Protein AF-A0A9P0VVB5-F1 (afdb_monomer_lite)

Organism: Acanthoscelides obtectus (NCBI:txid200917)

Secondary structure (DSSP, 8-state):
---PPP---TTTT---S---HHHHHHHHHTT------------------TTS--TTHHHHHHHHHHHHHHT---TT--STTTTS---

Structure (mmCIF, N/CA/C/O backbone):
data_AF-A0A9P0VVB5-F1
#
_entry.id   AF-A0A9P0VVB5-F1
#
loop_
_atom_site.group_PDB
_atom_site.id
_atom_site.type_symbol
_atom_site.label_atom_id
_atom_site.label_alt_id
_atom_site.label_comp_id
_atom_site.label_asym_id
_atom_site.label_entity_id
_atom_site.label_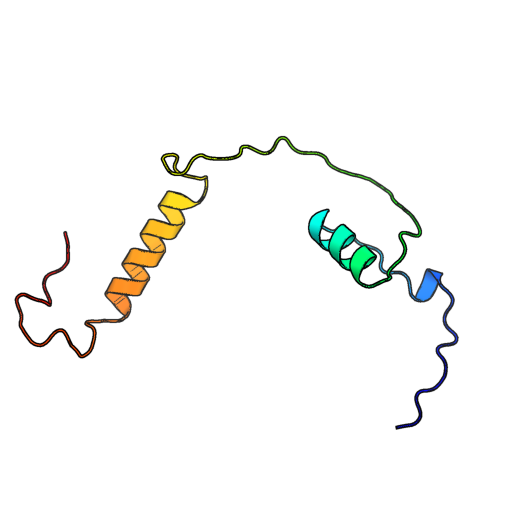seq_id
_atom_site.pdbx_PDB_ins_code
_atom_site.Cartn_x
_atom_site.Cartn_y
_atom_site.Cartn_z
_atom_site.occupancy
_atom_site.B_iso_or_equiv
_atom_site.auth_seq_id
_atom_site.auth_comp_id
_atom_site.auth_asym_id
_atom_site.auth_atom_id
_atom_site.pdbx_PDB_model_num
ATOM 1 N N . PHE A 1 1 ? -34.645 -11.574 -4.990 1.00 47.22 1 PHE A N 1
ATOM 2 C CA . PHE A 1 1 ? -33.692 -12.135 -4.015 1.00 47.22 1 PHE A CA 1
ATOM 3 C C . PHE A 1 1 ? -33.924 -11.444 -2.685 1.00 47.22 1 PHE A C 1
ATOM 5 O O . PHE A 1 1 ? -33.634 -10.258 -2.583 1.00 47.22 1 PHE A O 1
ATOM 12 N N . VAL A 1 2 ? -34.537 -12.131 -1.720 1.00 60.56 2 VAL A N 1
ATOM 13 C CA . VAL A 1 2 ? -34.674 -11.607 -0.355 1.00 60.56 2 VAL A CA 1
ATOM 14 C C . VAL A 1 2 ? -33.283 -11.671 0.268 1.00 60.56 2 VAL A C 1
ATOM 16 O O . VAL A 1 2 ? -32.673 -12.736 0.289 1.00 60.56 2 VAL A O 1
ATOM 19 N N . ARG A 1 3 ? -32.733 -10.518 0.656 1.00 69.44 3 ARG A N 1
ATOM 20 C CA . ARG A 1 3 ? -31.488 -10.455 1.423 1.00 69.44 3 ARG A CA 1
ATOM 21 C C . ARG A 1 3 ? -31.881 -10.572 2.888 1.00 69.44 3 ARG A C 1
ATOM 23 O O . ARG A 1 3 ? -32.542 -9.674 3.396 1.00 69.44 3 ARG A O 1
ATOM 30 N N . GLU A 1 4 ? -31.534 -11.685 3.519 1.00 79.94 4 GLU A N 1
ATOM 31 C CA . GLU A 1 4 ? -31.694 -11.837 4.964 1.00 79.94 4 GLU A CA 1
ATOM 32 C C . GLU A 1 4 ? -30.782 -10.845 5.696 1.00 79.94 4 GLU A C 1
ATOM 34 O O . GLU A 1 4 ? -29.671 -10.546 5.243 1.00 79.94 4 GLU A O 1
ATOM 39 N N . GLU A 1 5 ? -31.268 -10.296 6.809 1.00 83.12 5 GLU A N 1
ATOM 40 C CA . GLU A 1 5 ? -30.478 -9.390 7.635 1.00 83.12 5 GLU A CA 1
ATOM 41 C C . GLU A 1 5 ? -29.333 -10.155 8.297 1.00 83.12 5 GLU A C 1
ATOM 43 O O . GLU A 1 5 ? -29.540 -11.138 9.008 1.00 83.12 5 GLU A O 1
ATOM 48 N N . CYS A 1 6 ? -28.109 -9.684 8.064 1.00 83.94 6 CYS A N 1
ATOM 49 C CA . CYS A 1 6 ? -26.910 -10.261 8.652 1.00 83.94 6 CYS A CA 1
ATOM 50 C C . CYS A 1 6 ? -26.961 -10.157 10.186 1.00 83.94 6 CYS A C 1
ATOM 52 O O . CYS A 1 6 ? -26.963 -9.051 10.721 1.00 83.94 6 CYS A O 1
ATOM 54 N N . GLN A 1 7 ? -26.958 -11.307 10.868 1.00 91.25 7 GLN A N 1
ATOM 55 C CA . GLN A 1 7 ? -27.002 -11.416 12.336 1.00 91.25 7 GLN A CA 1
ATOM 56 C C . GLN A 1 7 ? -25.612 -11.450 12.992 1.00 91.25 7 GLN A C 1
ATOM 58 O O . GLN A 1 7 ? -25.505 -11.535 14.212 1.00 91.25 7 GLN A O 1
ATOM 63 N N . HIS A 1 8 ? -24.542 -11.408 12.196 1.00 91.88 8 HIS A N 1
ATOM 64 C CA . HIS A 1 8 ? -23.179 -11.409 12.718 1.00 91.88 8 HIS A CA 1
ATOM 65 C C . HIS A 1 8 ? -22.873 -10.097 13.443 1.00 91.88 8 HIS A C 1
ATOM 67 O O . HIS A 1 8 ? -23.226 -9.005 12.978 1.00 91.88 8 HIS A O 1
ATOM 73 N N . SER A 1 9 ? -22.151 -10.213 14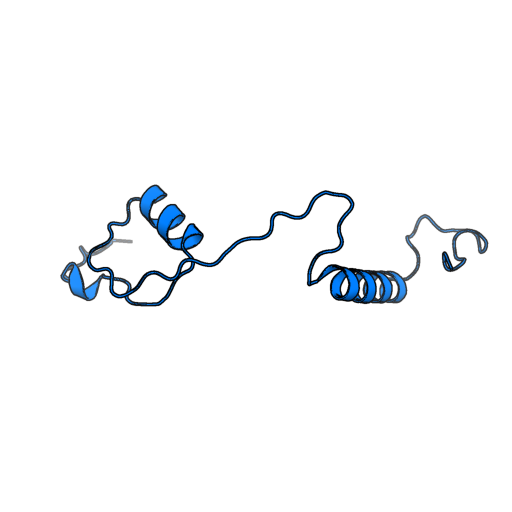.551 1.00 90.12 9 SER A N 1
ATOM 74 C CA . SER A 1 9 ? -21.603 -9.084 15.295 1.00 90.12 9 SER A CA 1
ATOM 75 C C . SER A 1 9 ? -20.652 -8.241 14.438 1.00 90.12 9 SER A C 1
ATOM 77 O O . SER A 1 9 ? -20.155 -8.660 13.389 1.00 90.12 9 SER A O 1
ATOM 79 N N . ILE A 1 10 ? -20.361 -7.026 14.903 1.00 87.06 10 ILE A N 1
ATOM 80 C CA . ILE A 1 10 ? -19.395 -6.137 14.245 1.00 87.06 10 ILE A CA 1
ATOM 81 C C . ILE A 1 10 ? -18.019 -6.811 14.154 1.00 87.06 10 ILE A C 1
ATOM 83 O O . ILE A 1 10 ? -17.351 -6.699 13.130 1.00 87.06 10 ILE A O 1
ATOM 87 N N . GLN A 1 11 ? -17.623 -7.551 15.190 1.00 88.25 11 GLN A N 1
ATOM 88 C CA . GLN A 1 11 ? -16.354 -8.268 15.266 1.00 88.25 11 GLN A CA 1
ATOM 89 C C . GLN A 1 11 ? -16.282 -9.402 14.239 1.00 88.25 11 GLN A C 1
ATOM 91 O O . GLN A 1 11 ? -15.291 -9.514 13.526 1.00 88.25 11 GLN A O 1
ATOM 96 N N . GLU A 1 12 ? -17.339 -10.198 14.095 1.00 90.31 12 GLU A N 1
ATOM 97 C CA . GLU A 1 12 ? -17.402 -11.274 13.091 1.00 90.31 12 GLU A CA 1
ATOM 98 C C . GLU A 1 12 ? -17.425 -10.739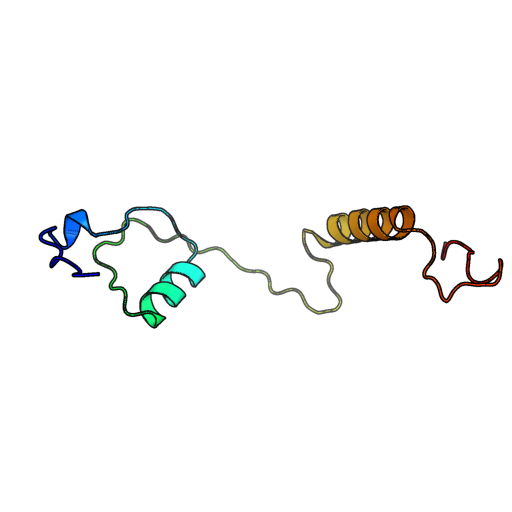 11.655 1.00 90.31 12 GLU A C 1
ATOM 100 O O . GLU A 1 12 ? -16.978 -11.408 10.727 1.00 90.31 12 GLU A O 1
ATOM 105 N N . ARG A 1 13 ? -17.923 -9.513 11.464 1.00 89.31 13 ARG A N 1
ATOM 106 C CA . ARG A 1 13 ? -17.917 -8.807 10.175 1.00 89.31 13 ARG A CA 1
ATOM 107 C C . ARG A 1 13 ? -16.651 -7.987 9.939 1.00 89.31 13 ARG A C 1
ATOM 109 O O . ARG A 1 13 ? -16.513 -7.397 8.866 1.00 89.31 13 ARG A O 1
ATOM 116 N N . SER A 1 14 ? -15.768 -7.900 10.931 1.00 93.25 14 SER A N 1
ATOM 117 C CA . SER A 1 14 ? -14.554 -7.100 10.835 1.00 93.25 14 SER A CA 1
ATOM 118 C C . SER A 1 14 ? -13.527 -7.788 9.943 1.00 93.25 14 SER A C 1
ATOM 120 O O . SER A 1 14 ? -13.384 -9.011 9.939 1.00 93.25 14 SER A O 1
ATOM 122 N N . LEU A 1 15 ? -12.804 -6.988 9.164 1.00 92.69 15 LEU A N 1
ATOM 123 C CA . LEU A 1 15 ? -11.686 -7.468 8.366 1.00 92.69 15 LEU A CA 1
ATOM 124 C C . LEU A 1 15 ? -10.412 -7.286 9.184 1.00 92.69 15 LEU A C 1
ATOM 126 O O . LEU A 1 15 ? -10.050 -6.160 9.522 1.00 92.69 15 LEU A O 1
ATOM 130 N N . LYS A 1 16 ? -9.728 -8.390 9.486 1.00 93.81 16 LYS A N 1
ATOM 131 C CA . LYS A 1 16 ? -8.444 -8.380 10.187 1.00 93.81 16 LYS A CA 1
ATOM 132 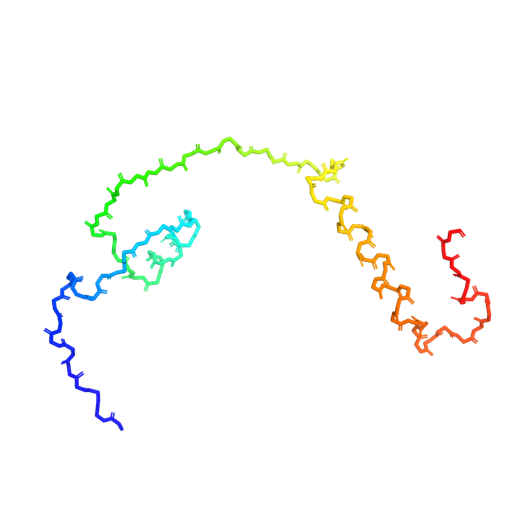C C . LYS A 1 16 ? -7.331 -8.781 9.229 1.00 93.81 16 LYS A C 1
ATOM 134 O O . LYS A 1 16 ? -7.380 -9.855 8.637 1.00 93.81 16 LYS A O 1
ATOM 139 N N . GLY A 1 17 ? -6.330 -7.922 9.087 1.00 93.44 17 GLY A N 1
ATOM 140 C CA . GLY A 1 17 ? -5.191 -8.161 8.208 1.00 93.44 17 GLY A CA 1
ATOM 141 C C . GLY A 1 17 ? -4.240 -6.972 8.162 1.00 93.44 17 GLY A C 1
ATOM 142 O O . GLY A 1 17 ? -4.452 -5.976 8.855 1.00 93.44 17 GLY A O 1
ATOM 143 N N . THR A 1 18 ? -3.214 -7.094 7.326 1.00 94.25 18 THR A N 1
ATOM 144 C CA . THR A 1 18 ? -2.234 -6.039 7.050 1.00 94.25 18 THR A CA 1
ATOM 145 C C . THR A 1 18 ? -2.538 -5.428 5.691 1.00 94.25 18 THR A C 1
ATOM 147 O O . THR A 1 18 ? -2.704 -6.158 4.716 1.00 94.25 18 THR A O 1
ATOM 150 N N . TRP A 1 19 ? -2.601 -4.101 5.635 1.00 94.75 19 TRP A N 1
ATOM 151 C CA . TRP A 1 19 ? -3.011 -3.342 4.455 1.00 94.75 19 TRP A CA 1
ATOM 152 C C . TRP A 1 19 ? -2.071 -2.160 4.248 1.00 94.75 19 TRP A C 1
ATOM 154 O O . TRP A 1 19 ? -1.501 -1.647 5.215 1.00 94.75 19 TRP A O 1
ATOM 164 N N . VAL A 1 20 ? -1.925 -1.704 3.005 1.00 93.75 20 VAL A N 1
ATOM 165 C CA . VAL A 1 20 ? -1.212 -0.449 2.729 1.00 93.75 20 VAL A CA 1
ATOM 166 C C . VAL A 1 20 ? -2.101 0.727 3.143 1.00 93.75 20 VAL A C 1
ATOM 168 O O . VAL A 1 20 ? -3.323 0.663 3.005 1.00 93.75 20 VAL A O 1
ATOM 171 N N . ILE A 1 21 ? -1.502 1.819 3.632 1.00 92.75 21 ILE A N 1
ATOM 172 C CA . ILE A 1 21 ? -2.250 2.978 4.148 1.00 92.75 21 ILE A CA 1
ATOM 173 C C . ILE A 1 21 ? -3.275 3.524 3.139 1.00 92.75 21 ILE A C 1
ATOM 175 O O . ILE A 1 21 ? -4.403 3.827 3.516 1.00 92.75 21 ILE A O 1
ATOM 179 N N . GLU A 1 22 ? -2.938 3.537 1.847 1.00 93.56 22 GLU A N 1
ATOM 180 C CA . GLU A 1 22 ? -3.830 3.970 0.763 1.00 93.56 22 GLU A CA 1
ATOM 181 C C . GLU A 1 22 ? -5.096 3.103 0.642 1.00 93.56 22 GLU A C 1
ATOM 183 O O . GLU A 1 22 ? -6.185 3.613 0.374 1.00 93.56 22 GLU A O 1
ATOM 188 N N . GLU A 1 23 ? -4.993 1.793 0.881 1.00 95.25 23 GLU A N 1
ATOM 189 C CA . GLU A 1 23 ? -6.151 0.891 0.865 1.00 95.25 23 GLU A CA 1
ATOM 190 C C . GLU A 1 23 ? -7.071 1.157 2.060 1.00 95.25 23 GLU A C 1
ATOM 192 O O . GLU A 1 23 ? -8.296 1.162 1.917 1.00 95.25 23 GLU A O 1
ATOM 197 N N . VAL A 1 24 ? -6.489 1.440 3.230 1.00 94.81 24 VAL A N 1
ATOM 198 C CA . VAL A 1 24 ? -7.234 1.791 4.449 1.00 94.81 24 VAL A CA 1
ATOM 199 C C . VAL A 1 24 ? -7.953 3.129 4.276 1.00 94.81 24 VAL A C 1
ATOM 201 O O . VAL A 1 24 ? -9.146 3.225 4.571 1.00 94.81 24 VAL A O 1
ATOM 204 N N . LEU A 1 25 ? -7.272 4.145 3.735 1.00 95.44 25 LEU A N 1
ATOM 205 C CA . LEU A 1 25 ? -7.881 5.435 3.398 1.00 95.44 25 LEU A CA 1
ATOM 206 C C . LEU A 1 25 ? -9.040 5.246 2.418 1.00 95.44 25 LEU A C 1
ATOM 208 O O . LEU A 1 25 ? -10.131 5.782 2.629 1.00 95.44 25 LEU A O 1
ATOM 212 N N . LYS A 1 26 ? -8.854 4.397 1.400 1.00 97.06 26 LYS A N 1
ATOM 213 C CA . LYS A 1 26 ? -9.923 4.080 0.456 1.00 97.06 26 LYS A CA 1
ATOM 214 C C . LYS A 1 26 ? -11.107 3.384 1.120 1.00 97.06 26 LYS A C 1
ATOM 216 O O . LYS A 1 26 ? -12.250 3.662 0.758 1.00 97.06 26 LYS A O 1
ATOM 221 N N . ALA A 1 27 ? -10.871 2.498 2.083 1.00 95.94 27 ALA A N 1
ATOM 222 C CA . ALA A 1 27 ? -11.938 1.847 2.835 1.00 95.94 27 ALA A CA 1
ATOM 223 C C . ALA A 1 27 ? 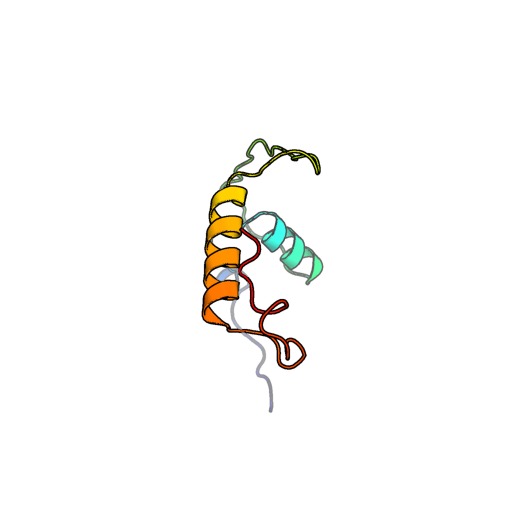-12.745 2.865 3.660 1.00 95.94 27 ALA A C 1
ATOM 225 O O . ALA A 1 27 ? -13.978 2.826 3.640 1.00 95.94 27 ALA A O 1
ATOM 226 N N . ILE A 1 28 ? -12.077 3.826 4.305 1.00 96.31 28 ILE A N 1
ATOM 227 C CA . ILE A 1 28 ? -12.741 4.916 5.038 1.00 96.31 28 ILE A CA 1
ATOM 228 C C . ILE A 1 28 ? -13.632 5.740 4.099 1.00 96.31 28 ILE A C 1
ATOM 230 O O . ILE A 1 28 ? -14.799 5.970 4.414 1.00 96.31 28 ILE A O 1
ATOM 234 N N . GLU A 1 29 ? -13.148 6.107 2.905 1.00 97.69 29 GLU A N 1
ATOM 235 C CA . GLU A 1 29 ? -13.966 6.805 1.894 1.00 97.69 29 GLU A CA 1
ATOM 236 C C . GLU A 1 29 ? -15.220 6.015 1.487 1.00 97.69 29 GLU A C 1
ATOM 238 O O . GLU A 1 29 ? -16.231 6.592 1.085 1.00 97.69 29 GLU A O 1
ATOM 243 N N . LYS A 1 30 ? -15.160 4.682 1.554 1.00 96.56 30 LYS A N 1
ATOM 244 C CA . LYS A 1 30 ? -16.283 3.787 1.249 1.00 96.56 30 LYS A CA 1
ATOM 245 C C . LYS A 1 30 ? -17.209 3.541 2.445 1.00 96.56 30 LYS A C 1
ATOM 247 O O . LYS A 1 30 ? -18.166 2.785 2.300 1.00 96.56 30 LYS A O 1
ATOM 252 N N . GLY A 1 31 ? -16.970 4.195 3.583 1.00 95.31 31 GLY A N 1
ATOM 253 C CA . GLY A 1 31 ? -17.815 4.131 4.777 1.00 95.31 31 GLY A CA 1
ATOM 254 C C . GLY A 1 31 ? -17.436 3.030 5.767 1.00 95.31 31 GLY A C 1
ATOM 255 O O . GLY A 1 31 ? -18.213 2.745 6.678 1.00 95.31 31 GLY A O 1
ATOM 256 N N . TYR A 1 32 ? -16.267 2.403 5.608 1.00 94.81 32 TYR A N 1
ATOM 257 C CA . TYR A 1 32 ? -15.740 1.481 6.613 1.00 94.81 32 TYR A CA 1
ATOM 258 C C . TYR A 1 32 ? -15.204 2.252 7.822 1.00 94.81 32 TYR A C 1
ATOM 260 O O . TYR A 1 32 ? -14.777 3.401 7.715 1.00 94.81 32 TYR A O 1
ATOM 268 N N . GLN A 1 33 ? -15.214 1.596 8.980 1.00 94.12 33 GLN A N 1
ATOM 269 C CA . GLN A 1 33 ? -14.708 2.149 10.232 1.00 94.12 33 GLN A CA 1
ATOM 270 C C . GLN A 1 33 ? -13.529 1.315 10.720 1.00 94.12 33 GLN A C 1
ATOM 272 O O . GLN A 1 33 ? -13.565 0.084 10.660 1.00 94.12 33 GLN A O 1
ATOM 277 N N . ILE A 1 34 ? -12.496 1.991 11.219 1.00 93.81 34 ILE A N 1
ATOM 278 C CA . ILE A 1 34 ? -11.380 1.332 11.893 1.00 93.81 34 ILE A CA 1
ATOM 279 C C . ILE A 1 34 ? -11.848 0.955 13.299 1.00 93.81 34 ILE A C 1
ATOM 281 O O . ILE A 1 34 ? -12.218 1.825 14.083 1.00 93.81 34 ILE A O 1
ATOM 285 N N . ILE A 1 35 ? -11.849 -0.345 13.594 1.00 93.81 35 ILE A N 1
ATOM 286 C CA . ILE A 1 35 ? -12.264 -0.881 14.899 1.00 93.81 35 ILE A CA 1
ATOM 287 C C . ILE A 1 35 ? -11.060 -0.985 15.841 1.00 93.81 35 ILE A C 1
ATOM 289 O O . ILE A 1 35 ? -11.148 -0.595 17.000 1.00 93.81 35 ILE A O 1
ATOM 293 N N . GLU A 1 36 ? -9.939 -1.508 15.343 1.00 93.12 36 GLU A N 1
ATOM 294 C CA . GLU A 1 36 ? -8.718 -1.728 16.115 1.00 93.12 36 GLU A CA 1
ATOM 295 C C . GLU A 1 36 ? -7.495 -1.573 15.203 1.00 93.12 36 GLU A C 1
ATOM 297 O O . GLU A 1 36 ? -7.498 -2.054 14.067 1.00 93.12 36 GLU A O 1
ATOM 302 N N . THR A 1 37 ? -6.452 -0.915 15.709 1.00 92.56 37 THR A N 1
ATOM 303 C CA . THR A 1 37 ? -5.169 -0.737 15.020 1.00 92.56 37 THR A CA 1
ATOM 304 C C . THR A 1 37 ? -4.075 -1.378 15.861 1.00 92.56 37 THR A C 1
ATOM 306 O O . THR A 1 37 ? -3.914 -1.018 17.024 1.00 92.56 37 THR A O 1
ATOM 309 N N . TYR A 1 38 ? -3.323 -2.312 15.278 1.00 92.50 38 TYR A N 1
ATOM 310 C CA . TYR A 1 38 ? -2.247 -3.018 15.984 1.00 92.50 38 TYR A CA 1
ATOM 311 C C . TYR A 1 38 ? -0.890 -2.337 15.800 1.00 92.50 38 TYR A C 1
ATOM 313 O O . TYR A 1 38 ? -0.179 -2.102 16.771 1.00 92.50 38 TYR A O 1
ATOM 321 N N . GLU A 1 39 ? -0.536 -2.016 14.557 1.00 92.06 39 GLU A N 1
ATOM 322 C CA . GLU A 1 39 ? 0.770 -1.465 14.206 1.00 92.06 39 GLU A CA 1
ATOM 323 C C . GLU A 1 39 ? 0.660 -0.627 12.930 1.00 92.06 39 GLU A C 1
ATOM 325 O O . GLU A 1 39 ? -0.110 -0.959 12.024 1.00 92.06 39 GLU A O 1
ATOM 330 N N . ILE A 1 40 ? 1.424 0.464 12.871 1.00 91.50 40 ILE A N 1
ATOM 331 C CA . ILE A 1 40 ? 1.544 1.329 11.698 1.00 91.50 40 ILE A CA 1
ATOM 332 C C . ILE A 1 40 ? 3.031 1.467 11.393 1.00 91.50 40 ILE A C 1
ATOM 334 O O . ILE A 1 40 ? 3.809 1.856 12.262 1.00 91.50 40 ILE A O 1
ATOM 338 N N . TRP A 1 41 ? 3.400 1.174 10.150 1.00 90.81 41 TRP A N 1
ATOM 339 C CA . TRP A 1 41 ? 4.758 1.345 9.655 1.00 90.81 41 TRP A CA 1
ATOM 340 C C . TRP A 1 41 ? 4.824 2.576 8.760 1.00 90.81 41 TRP A C 1
ATOM 342 O O . TRP A 1 41 ? 4.142 2.644 7.736 1.00 90.81 41 TRP A O 1
ATOM 352 N N . GLU A 1 42 ? 5.650 3.537 9.154 1.00 87.56 42 GLU A N 1
ATOM 353 C CA . GLU A 1 42 ? 5.995 4.693 8.338 1.00 87.56 42 GLU A CA 1
ATOM 354 C C . GLU A 1 42 ? 7.364 4.452 7.700 1.00 87.56 42 GLU A C 1
ATOM 356 O O . GLU A 1 42 ? 8.306 4.015 8.363 1.00 87.56 42 GLU A O 1
ATOM 361 N N . TYR A 1 43 ? 7.457 4.701 6.397 1.00 85.50 43 TYR A N 1
ATOM 362 C CA . TYR A 1 43 ? 8.690 4.559 5.636 1.00 85.50 43 TYR A CA 1
ATOM 363 C C . TYR A 1 43 ? 8.995 5.876 4.944 1.00 85.50 43 TYR A C 1
ATOM 365 O O . TYR A 1 43 ? 8.096 6.512 4.390 1.00 85.50 43 TYR A O 1
ATOM 373 N N . ASP A 1 44 ? 10.273 6.241 4.910 1.00 86.06 44 ASP A N 1
ATOM 374 C CA . ASP A 1 44 ? 10.721 7.379 4.122 1.00 86.06 44 ASP A CA 1
ATOM 375 C C . ASP A 1 44 ? 10.445 7.114 2.641 1.00 86.06 44 ASP A C 1
ATOM 377 O O . ASP A 1 44 ? 10.910 6.130 2.055 1.00 86.06 44 ASP A O 1
ATOM 381 N N . THR A 1 45 ? 9.670 8.002 2.023 1.00 79.56 45 THR A N 1
ATOM 382 C CA . THR A 1 45 ? 9.369 7.923 0.596 1.00 79.56 45 THR A CA 1
ATOM 383 C C . THR A 1 45 ? 10.267 8.883 -0.171 1.00 79.56 45 THR A C 1
ATOM 385 O O . THR A 1 45 ? 10.377 10.066 0.145 1.00 79.56 45 THR A O 1
ATOM 388 N N . ILE A 1 46 ? 10.933 8.365 -1.202 1.00 81.25 46 ILE A N 1
ATOM 389 C CA . ILE A 1 46 ? 11.735 9.182 -2.111 1.00 81.25 46 ILE A CA 1
ATOM 390 C C . ILE A 1 46 ? 10.854 9.524 -3.305 1.00 81.25 46 ILE A C 1
ATOM 392 O O . ILE A 1 46 ? 10.503 8.651 -4.102 1.00 81.25 46 ILE A O 1
ATOM 396 N N . GLN A 1 47 ? 10.500 10.800 -3.442 1.00 78.88 47 GLN A N 1
ATOM 397 C CA . GLN A 1 47 ? 9.810 11.279 -4.629 1.00 78.88 47 GLN A CA 1
ATOM 398 C C . GLN A 1 47 ? 10.837 11.615 -5.710 1.00 78.88 47 GLN A C 1
ATOM 400 O O . GLN A 1 47 ? 11.590 12.579 -5.599 1.00 78.88 47 GLN A O 1
ATOM 405 N N . LEU A 1 48 ? 10.874 10.786 -6.749 1.00 80.69 48 LEU A N 1
ATOM 406 C CA . LEU A 1 48 ? 11.792 10.955 -7.871 1.00 80.69 48 LEU A CA 1
ATOM 407 C C . LEU A 1 48 ? 11.286 12.055 -8.807 1.00 80.69 48 LEU A C 1
ATOM 409 O O . LEU A 1 48 ? 10.091 12.125 -9.116 1.00 80.69 48 LEU A O 1
ATOM 413 N N . SER A 1 49 ? 12.193 12.911 -9.274 1.00 79.44 49 SER A N 1
ATOM 414 C CA . SER A 1 49 ? 11.881 13.862 -10.342 1.00 79.44 49 SER A CA 1
ATOM 415 C C . SER A 1 49 ? 11.787 13.146 -11.696 1.00 79.44 49 SER A C 1
ATOM 417 O O . SER A 1 49 ? 12.221 12.005 -11.846 1.00 79.44 49 SER A O 1
ATOM 419 N N . LYS A 1 50 ? 11.226 13.815 -12.714 1.00 75.25 50 LYS A N 1
ATOM 420 C CA . LYS A 1 50 ? 11.081 13.242 -14.069 1.00 75.25 50 LYS A CA 1
ATOM 421 C C . LYS A 1 50 ? 12.406 12.800 -14.698 1.00 75.25 50 LYS A C 1
ATOM 423 O O . LYS A 1 50 ? 12.392 11.940 -15.571 1.00 75.25 50 LYS A O 1
ATOM 428 N N . ASP A 1 51 ? 13.514 13.379 -14.250 1.00 81.69 51 ASP A N 1
ATOM 429 C CA . ASP A 1 51 ? 14.852 13.128 -14.783 1.00 81.69 51 ASP A CA 1
ATOM 430 C C . ASP A 1 51 ? 15.594 12.018 -14.017 1.00 81.69 51 ASP A C 1
ATOM 432 O O . ASP A 1 51 ? 16.739 11.704 -14.335 1.00 81.69 51 ASP A O 1
ATOM 436 N N . GLN A 1 52 ? 14.966 11.430 -12.992 1.00 83.56 52 GLN A N 1
ATOM 437 C CA . GLN A 1 52 ? 15.559 10.386 -12.164 1.00 83.56 52 GLN A CA 1
ATOM 438 C C . GLN A 1 52 ? 14.977 9.012 -12.493 1.00 83.56 52 GLN A C 1
ATOM 440 O O . GLN A 1 52 ? 13.763 8.811 -12.546 1.00 83.56 52 GLN A O 1
ATOM 445 N N . GLU A 1 53 ? 15.865 8.036 -12.668 1.00 84.12 53 GLU A N 1
ATOM 446 C CA . GLU A 1 53 ? 15.462 6.641 -12.788 1.00 84.12 53 GLU A CA 1
ATOM 447 C C . GLU A 1 53 ? 15.018 6.095 -11.429 1.00 84.12 53 GLU A C 1
ATOM 449 O O . GLU A 1 53 ? 15.684 6.277 -10.409 1.00 84.12 53 GLU A O 1
ATOM 454 N N . GLY A 1 54 ? 13.877 5.410 -11.419 1.00 87.56 54 GLY A N 1
ATOM 455 C CA . GLY A 1 54 ? 13.380 4.725 -10.240 1.00 87.56 54 GLY A CA 1
ATOM 456 C C . GLY A 1 54 ? 13.902 3.308 -10.118 1.00 87.56 54 GLY A C 1
ATOM 457 O O . GLY A 1 54 ? 14.457 2.736 -11.055 1.00 87.56 54 GLY A O 1
ATOM 458 N N . LEU A 1 55 ? 13.635 2.713 -8.955 1.00 89.00 55 LEU A N 1
ATOM 459 C CA . LEU A 1 55 ? 14.064 1.358 -8.597 1.00 89.00 55 LEU A CA 1
ATOM 460 C C . LEU A 1 55 ? 13.754 0.315 -9.687 1.00 89.00 55 LEU A C 1
ATOM 462 O O . LEU A 1 55 ? 14.526 -0.614 -9.904 1.00 89.00 55 LEU A O 1
ATOM 466 N N . PHE A 1 56 ? 12.635 0.486 -10.396 1.00 88.94 56 PHE A N 1
ATOM 467 C CA . PHE A 1 56 ? 12.170 -0.443 -11.424 1.00 88.94 56 PHE A CA 1
ATOM 468 C C . PHE A 1 56 ? 12.395 0.032 -12.865 1.00 88.94 56 PHE A C 1
ATOM 470 O O . PHE A 1 56 ? 12.035 -0.700 -13.788 1.00 88.94 56 PHE A O 1
ATOM 477 N N . SER A 1 57 ? 12.992 1.207 -13.097 1.00 89.88 57 SER A N 1
ATOM 478 C CA . SER A 1 57 ? 13.139 1.778 -14.445 1.00 89.88 57 SER A CA 1
ATOM 479 C C . SER A 1 57 ? 13.882 0.839 -15.395 1.00 89.88 57 SER A C 1
ATOM 481 O O . SER A 1 57 ? 13.366 0.510 -16.462 1.00 89.88 57 SER A O 1
ATOM 483 N N . GLY A 1 58 ? 15.040 0.310 -14.987 1.00 90.69 58 GLY A N 1
ATOM 484 C CA . GLY A 1 58 ? 15.806 -0.632 -15.811 1.00 90.69 58 GLY A CA 1
ATOM 485 C C . GLY A 1 58 ? 15.047 -1.929 -16.117 1.00 90.69 58 GLY A C 1
ATOM 486 O O . GLY A 1 58 ? 15.071 -2.421 -17.247 1.00 90.69 58 GLY A O 1
ATOM 487 N N . MET A 1 59 ? 14.312 -2.458 -15.132 1.00 93.06 59 MET A N 1
ATOM 488 C CA . MET A 1 59 ? 13.475 -3.648 -15.306 1.00 93.06 59 MET A CA 1
ATOM 489 C C . MET A 1 59 ? 12.350 -3.390 -16.318 1.00 93.06 59 MET A C 1
ATOM 491 O O . MET A 1 59 ? 12.181 -4.164 -17.262 1.00 93.06 59 MET A O 1
ATOM 495 N N . MET A 1 60 ? 11.607 -2.294 -16.150 1.00 92.31 60 MET A N 1
ATOM 496 C CA . MET A 1 60 ? 10.504 -1.922 -17.037 1.00 92.31 60 MET A CA 1
ATOM 497 C C . MET A 1 60 ? 10.994 -1.664 -18.460 1.00 92.31 60 MET A C 1
ATOM 499 O O . MET A 1 60 ? 10.399 -2.189 -19.398 1.00 92.31 60 MET A O 1
ATOM 503 N N . ASN A 1 61 ? 12.108 -0.947 -18.625 1.00 90.19 61 ASN A N 1
ATOM 504 C CA . ASN A 1 61 ? 12.720 -0.695 -19.931 1.00 90.19 61 ASN A CA 1
ATOM 505 C C . ASN A 1 61 ? 13.063 -2.003 -20.649 1.00 90.19 61 ASN A C 1
ATOM 507 O O . ASN A 1 61 ? 12.703 -2.186 -21.813 1.00 90.19 61 ASN A O 1
ATOM 511 N N . LYS A 1 62 ? 13.688 -2.953 -19.944 1.00 91.62 62 LYS A N 1
ATOM 512 C CA . LYS A 1 62 ? 14.035 -4.263 -20.505 1.00 91.62 62 LYS A CA 1
ATOM 513 C C . LYS A 1 62 ? 12.797 -5.044 -20.945 1.00 91.62 62 LYS A C 1
ATOM 515 O O . LYS A 1 62 ? 12.752 -5.546 -22.067 1.00 91.62 62 LYS A O 1
ATOM 520 N N . PHE A 1 63 ? 11.783 -5.150 -20.089 1.00 91.62 63 PHE A N 1
ATOM 521 C CA . PHE A 1 63 ? 10.582 -5.917 -20.427 1.00 91.62 63 PHE A CA 1
ATOM 522 C C . PHE A 1 63 ? 9.717 -5.238 -21.492 1.00 91.62 63 PHE A C 1
ATOM 524 O O . PHE A 1 63 ? 9.124 -5.935 -22.315 1.00 91.62 63 PHE A O 1
ATOM 531 N N . LEU A 1 64 ? 9.685 -3.904 -21.540 1.00 90.38 64 LEU A N 1
ATOM 532 C CA . LEU A 1 64 ? 9.032 -3.160 -22.618 1.00 90.38 64 LEU A CA 1
ATOM 533 C C . LEU A 1 64 ? 9.711 -3.417 -23.965 1.00 90.38 64 LEU A C 1
ATOM 535 O O . LEU A 1 64 ? 9.012 -3.711 -24.933 1.00 90.38 64 LEU A O 1
ATOM 539 N N . GLN A 1 65 ? 11.047 -3.388 -24.023 1.00 88.50 65 GLN A N 1
ATOM 540 C CA . GLN A 1 65 ? 11.791 -3.717 -25.244 1.00 88.50 65 GLN A CA 1
ATOM 541 C C . GLN A 1 65 ? 11.493 -5.141 -25.722 1.00 88.50 65 GLN A C 1
ATOM 543 O O . GLN A 1 65 ? 11.139 -5.333 -26.884 1.00 88.50 65 GLN A O 1
ATOM 548 N N . ILE A 1 66 ? 11.552 -6.126 -24.820 1.00 88.00 66 ILE A N 1
ATOM 549 C CA . ILE A 1 66 ? 11.252 -7.528 -25.148 1.00 88.00 66 ILE A CA 1
ATOM 550 C C . ILE A 1 66 ? 9.818 -7.668 -25.672 1.00 88.00 66 ILE A C 1
ATOM 552 O O . ILE A 1 66 ? 9.589 -8.305 -26.699 1.00 88.00 66 ILE A O 1
ATOM 556 N N . LYS A 1 67 ? 8.840 -7.046 -25.001 1.00 88.12 67 LYS A N 1
ATOM 557 C CA . LYS A 1 67 ? 7.435 -7.081 -25.425 1.00 88.12 67 LYS A CA 1
ATOM 558 C C . LYS A 1 67 ? 7.255 -6.465 -26.812 1.00 88.12 67 LYS A C 1
ATOM 560 O O . LYS A 1 67 ? 6.512 -7.010 -27.630 1.00 88.12 67 LYS A O 1
ATOM 565 N N . GLN A 1 68 ? 7.931 -5.350 -27.079 1.00 85.81 68 GLN A N 1
ATOM 566 C CA . GLN A 1 68 ? 7.857 -4.663 -28.363 1.00 85.81 68 GLN A CA 1
ATOM 567 C C . GLN A 1 68 ? 8.466 -5.505 -29.489 1.00 85.81 68 GLN A C 1
ATOM 569 O O . 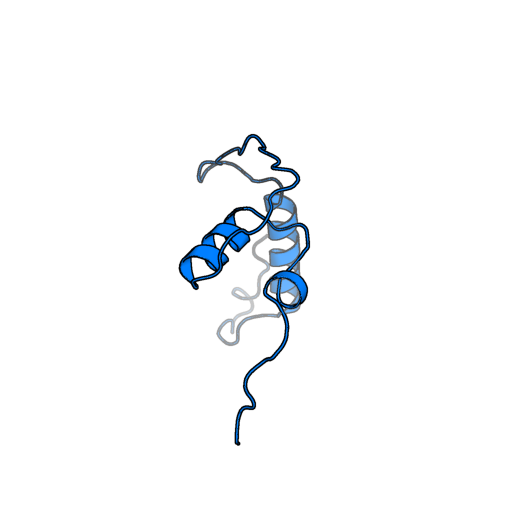GLN A 1 68 ? 7.852 -5.624 -30.545 1.00 85.81 68 GLN A O 1
ATOM 574 N N . GLN A 1 69 ? 9.619 -6.133 -29.245 1.00 83.69 69 GLN A N 1
ATOM 575 C CA . GLN A 1 69 ? 10.280 -7.040 -30.189 1.00 83.69 69 GLN A CA 1
ATOM 576 C C . GLN A 1 69 ? 9.434 -8.289 -30.477 1.00 83.69 69 GLN A C 1
ATOM 578 O O . GLN A 1 69 ? 9.320 -8.709 -31.626 1.00 83.69 69 GLN A O 1
ATOM 583 N N . ALA A 1 70 ? 8.794 -8.862 -29.454 1.00 83.25 70 ALA A N 1
ATOM 584 C CA . ALA A 1 70 ? 7.951 -10.050 -29.597 1.00 83.25 70 ALA A CA 1
ATOM 585 C C . ALA A 1 70 ? 6.612 -9.776 -30.306 1.00 83.25 70 ALA A C 1
ATOM 587 O O . ALA A 1 70 ? 6.050 -10.677 -30.924 1.00 83.25 70 ALA A O 1
ATOM 588 N N . SER A 1 71 ? 6.096 -8.544 -30.236 1.00 80.69 71 SER A N 1
ATOM 589 C CA . SER A 1 71 ? 4.813 -8.166 -30.852 1.00 80.69 71 SER A CA 1
ATOM 590 C C . SER A 1 71 ? 4.885 -8.002 -32.377 1.00 80.69 71 SER A C 1
ATOM 592 O O . SER A 1 71 ? 3.853 -7.796 -33.017 1.00 80.69 71 SER A O 1
ATOM 594 N N . GLY A 1 72 ? 6.080 -8.110 -32.965 1.00 71.88 72 GLY A N 1
ATOM 595 C CA . GLY A 1 72 ? 6.298 -7.901 -34.392 1.00 71.88 72 GLY A CA 1
ATOM 596 C C . GLY A 1 72 ? 6.072 -6.449 -34.823 1.00 71.88 72 GLY A C 1
ATOM 597 O O . GLY A 1 72 ? 5.924 -5.537 -34.007 1.00 71.88 72 GLY A O 1
ATOM 598 N N . TRP A 1 73 ? 6.061 -6.231 -36.136 1.00 72.44 73 TRP A N 1
ATOM 599 C CA . TRP A 1 73 ? 5.892 -4.901 -36.712 1.00 72.44 73 TRP A CA 1
ATOM 600 C C . TRP A 1 73 ? 4.413 -4.493 -36.753 1.00 72.44 73 TRP A C 1
ATOM 602 O O . TRP A 1 73 ? 3.565 -5.299 -37.151 1.00 72.44 73 TRP A O 1
ATOM 612 N N . PRO A 1 74 ? 4.074 -3.246 -36.380 1.00 72.50 74 PRO A N 1
ATOM 613 C CA . PRO A 1 74 ? 2.738 -2.706 -36.589 1.00 72.50 74 PRO A CA 1
ATOM 614 C C . PRO A 1 74 ? 2.292 -2.828 -38.053 1.00 72.50 74 PRO A C 1
ATOM 616 O O . PRO A 1 74 ? 3.097 -2.689 -38.969 1.00 72.50 74 PRO A O 1
ATOM 619 N N . LYS A 1 75 ? 0.986 -3.011 -38.295 1.00 71.69 75 LYS A N 1
ATOM 620 C CA . LYS A 1 75 ? 0.424 -3.197 -39.654 1.00 71.69 75 LYS A CA 1
ATOM 621 C C . LYS A 1 75 ? 0.712 -2.048 -40.634 1.00 71.69 75 LYS A C 1
ATOM 623 O O . LYS A 1 75 ? 0.565 -2.239 -41.835 1.00 71.69 75 LYS A O 1
ATOM 628 N N . HIS A 1 76 ? 1.063 -0.868 -40.125 1.00 76.75 76 HIS A N 1
ATOM 629 C CA . HIS A 1 76 ? 1.394 0.309 -40.925 1.00 76.75 76 HIS A CA 1
ATOM 630 C C . HIS A 1 76 ? 2.877 0.383 -41.323 1.00 76.75 76 HIS A C 1
ATOM 632 O O . HIS A 1 76 ? 3.217 1.216 -42.151 1.00 76.75 76 HIS A O 1
ATOM 638 N N . CYS A 1 77 ? 3.744 -0.476 -40.774 1.00 72.50 77 CYS A N 1
ATOM 639 C CA . CYS A 1 77 ? 5.143 -0.593 -41.183 1.00 72.50 77 CYS A CA 1
ATOM 640 C C . CYS A 1 77 ? 5.218 -1.515 -42.406 1.00 72.50 77 CYS A C 1
ATOM 642 O O . CYS A 1 77 ? 5.247 -2.746 -42.283 1.00 72.50 77 CYS A O 1
ATOM 644 N N . LEU A 1 78 ? 5.184 -0.921 -43.596 1.00 68.69 78 LEU A N 1
ATOM 645 C CA . LEU A 1 78 ? 5.088 -1.644 -44.864 1.00 68.69 78 LEU A CA 1
ATOM 646 C C . LEU A 1 78 ? 6.459 -1.817 -45.516 1.00 68.69 78 LEU A C 1
ATOM 648 O O . LEU A 1 78 ? 6.705 -2.849 -46.142 1.00 68.69 78 LEU A O 1
ATOM 652 N N . THR A 1 79 ? 7.355 -0.852 -45.323 1.00 73.44 79 THR A N 1
ATOM 653 C CA . THR A 1 79 ? 8.691 -0.842 -45.926 1.00 73.44 79 THR A CA 1
ATOM 654 C C . THR A 1 79 ? 9.730 -1.510 -45.025 1.00 73.44 79 THR A C 1
ATOM 656 O O . THR A 1 79 ? 9.603 -1.532 -43.801 1.00 73.44 79 THR A O 1
ATOM 659 N N . ASP A 1 80 ? 10.784 -2.065 -45.624 1.00 67.88 80 ASP A N 1
ATOM 660 C CA . ASP A 1 80 ? 11.875 -2.701 -44.870 1.00 67.88 80 ASP A CA 1
ATOM 661 C C . ASP A 1 80 ? 12.712 -1.687 -44.065 1.00 67.88 80 ASP A C 1
ATOM 663 O O . ASP A 1 80 ? 13.374 -2.054 -43.096 1.00 67.88 80 ASP A O 1
ATOM 667 N N . GLU A 1 81 ? 12.639 -0.399 -44.413 1.00 67.94 81 GLU A N 1
ATOM 668 C CA . GLU A 1 81 ? 13.255 0.704 -43.667 1.00 67.94 81 GLU A CA 1
ATOM 669 C C . GLU A 1 81 ? 12.505 1.005 -42.360 1.00 67.94 81 GLU A C 1
ATOM 671 O O . GLU A 1 81 ? 13.138 1.245 -41.334 1.00 67.94 81 GLU A O 1
ATOM 676 N N . GLU A 1 82 ? 11.172 0.901 -42.363 1.00 65.38 82 GLU A N 1
ATOM 677 C CA . GLU A 1 82 ? 10.313 1.042 -41.173 1.00 65.38 82 GLU A CA 1
ATOM 678 C C . GLU A 1 82 ? 10.389 -0.173 -40.236 1.00 65.38 82 GLU A C 1
ATOM 680 O O . GLU A 1 82 ? 10.012 -0.084 -39.069 1.00 65.38 82 GLU A O 1
ATOM 685 N N . LYS A 1 83 ? 10.877 -1.309 -40.750 1.00 64.75 83 LYS A N 1
ATOM 686 C CA . LYS A 1 83 ? 11.105 -2.560 -40.011 1.00 64.75 83 LYS A CA 1
ATOM 687 C C . LYS A 1 83 ? 12.542 -2.703 -39.507 1.00 64.75 83 LYS A C 1
ATOM 689 O O . LYS A 1 83 ? 12.968 -3.804 -39.147 1.00 64.75 83 LYS A O 1
ATOM 694 N N . LYS A 1 84 ? 13.325 -1.622 -39.495 1.00 60.22 84 LYS A N 1
ATOM 695 C CA . LYS A 1 84 ? 14.639 -1.649 -38.855 1.00 60.22 84 LYS A CA 1
ATOM 696 C C . LYS A 1 84 ? 14.489 -1.558 -37.336 1.00 60.22 84 LYS A C 1
ATOM 698 O O . LYS A 1 84 ? 13.766 -0.691 -36.845 1.00 60.22 84 LYS A O 1
ATOM 703 N N . PRO A 1 85 ? 15.176 -2.428 -36.577 1.00 55.97 85 PRO A N 1
ATOM 704 C CA . PRO A 1 85 ? 15.273 -2.257 -35.139 1.00 55.97 85 PRO A CA 1
ATOM 705 C C . PRO A 1 85 ? 15.866 -0.873 -34.829 1.00 55.97 85 PRO A C 1
ATOM 707 O O . PRO A 1 85 ? 16.864 -0.489 -35.430 1.00 55.97 85 PRO A O 1
ATOM 710 N N . LEU A 1 86 ? 15.239 -0.116 -33.923 1.00 51.69 86 LEU A N 1
ATOM 711 C CA . LEU A 1 86 ? 15.681 1.223 -33.491 1.00 51.69 86 LEU A CA 1
ATOM 712 C C . LEU A 1 86 ? 16.922 1.165 -32.566 1.00 51.69 86 LEU A C 1
ATOM 714 O O . LEU A 1 86 ? 16.951 1.823 -31.526 1.00 51.69 86 LEU A O 1
ATOM 718 N N . TYR A 1 87 ? 17.920 0.349 -32.912 1.00 49.31 87 TYR A N 1
ATOM 719 C CA . TYR A 1 87 ? 19.203 0.236 -32.211 1.00 49.31 87 TYR A CA 1
ATOM 720 C C . TYR A 1 87 ? 20.340 0.010 -33.204 1.00 49.31 87 TYR A C 1
ATOM 722 O O . TYR A 1 87 ? 20.264 -0.975 -33.973 1.00 49.31 87 TYR A O 1
#

Radius of gyration: 24.67 Å; chains: 1; bounding box: 54×26×62 Å

pLDDT: mean 84.23, std 11.74, range [47.22, 97.69]

Sequence (87 aa):
FVREECQHSIQERSLKGTWVIEEVLKAIEKGYQIIETYEIWEYDTIQLSKDQEGLFSGMMNKFLQIKQQASGWPKHCLTDEEKKPLY

Foldseek 3Di:
DDDDDDPDDPVRVDDDDDDDPVVVVVVVVVVDDDPDDDDDDDDDDDDDDPPDDDPCNVVCVVVVLVVVVVVADDPPQPDVVSRDDPD

InterPro domains:
  IPR043502 DNA/RNA polymerase superfamily [SSF56672] (14-72)